Protein AF-I6AVK5-F1 (afdb_monomer_lite)

Secondary structure (DSSP, 8-state):
----------------------------------SS--EEEEETTEEEEHHHHHHHHHTS-HHHHHHHHH-HHHHHHHHHHHHHHHHHHHHHHHTTGGG-HHHHHHHHHHHHHHHHHHHHHHHT---TTPSPHHHHHHHHHHHTTTSS-PPP--------PPP-

pLDDT: mean 79.56, std 20.29, range [34.91, 97.88]

Radius of gyration: 32.9 Å; chains: 1; bounding box: 78×74×68 Å

Foldseek 3Di:
DDDDDDDDDDDDDDDDDDDDDDDDDDDPDDPPPDPQFDFPDDDPHDTDGPVQLVVV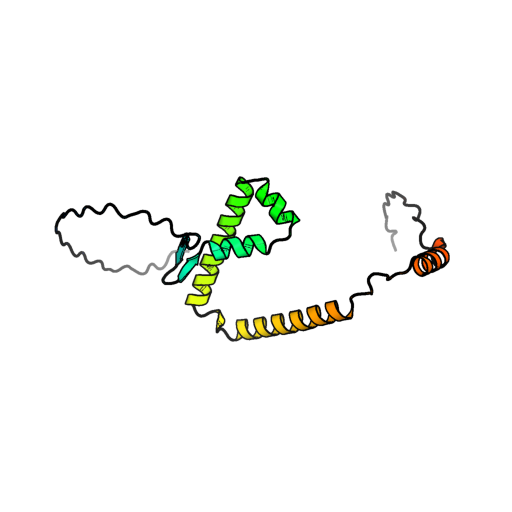LVPDDPVVNVVCVVDVVVVVVSSVVVVVVVNVVVVCVVVVVVVPPVNVVVVVVVVVVVVVVVVCVVVPDDPPCPPPPVVVVVVCVVCVVVPDDDDDDDDDDDDDDDDD

Structure (mmCIF, N/CA/C/O backbone):
data_AF-I6AVK5-F1
#
_entry.id   AF-I6AVK5-F1
#
loop_
_atom_site.group_PDB
_atom_site.id
_atom_site.type_symbol
_atom_site.label_atom_id
_atom_site.label_alt_id
_atom_site.label_comp_id
_atom_site.label_asym_id
_atom_site.label_entity_id
_atom_site.label_seq_id
_atom_site.pdbx_PDB_ins_code
_atom_site.Cartn_x
_atom_site.Cartn_y
_atom_site.Cartn_z
_atom_site.occupancy
_atom_site.B_iso_or_equiv
_atom_site.auth_seq_id
_atom_site.auth_comp_id
_atom_site.auth_asym_id
_atom_site.auth_atom_id
_atom_site.pdbx_PDB_model_num
ATOM 1 N N . MET A 1 1 ? -25.134 -46.181 29.435 1.00 44.94 1 MET A N 1
ATOM 2 C CA . MET A 1 1 ? -24.658 -45.162 30.399 1.00 44.94 1 MET A CA 1
ATOM 3 C C . MET A 1 1 ? -25.480 -43.900 30.149 1.00 44.94 1 MET A C 1
ATOM 5 O O . MET A 1 1 ? -25.204 -43.202 29.193 1.00 44.94 1 MET A O 1
ATOM 9 N N . LYS A 1 2 ? -26.718 -43.809 30.655 1.00 37.41 2 LYS A N 1
ATOM 10 C CA . LYS A 1 2 ? -27.106 -43.273 31.979 1.00 37.41 2 LYS A CA 1
ATOM 11 C C . LYS A 1 2 ? -26.567 -41.851 32.230 1.00 37.41 2 LYS A C 1
ATOM 13 O O . LYS A 1 2 ? -25.433 -41.709 32.663 1.00 37.41 2 LYS A O 1
ATOM 18 N N . THR A 1 3 ? -27.409 -40.867 31.879 1.00 45.56 3 THR A N 1
ATOM 19 C CA . THR A 1 3 ? -27.908 -39.731 32.698 1.00 45.56 3 THR A CA 1
ATOM 20 C C . THR A 1 3 ? -27.105 -39.307 33.920 1.00 45.56 3 THR A C 1
ATOM 22 O O . THR A 1 3 ? -26.736 -40.189 34.683 1.00 45.56 3 THR A O 1
ATOM 25 N N . LEU A 1 4 ? -27.029 -37.982 34.148 1.00 46.38 4 LEU A N 1
ATOM 26 C CA . LEU A 1 4 ? -26.940 -37.200 35.414 1.00 46.38 4 LEU A CA 1
ATOM 27 C C . LEU A 1 4 ? -26.216 -35.885 35.039 1.00 46.38 4 LEU A C 1
ATOM 29 O O . LEU A 1 4 ? -25.178 -35.963 34.400 1.00 46.38 4 LEU A O 1
ATOM 33 N N . PHE A 1 5 ? -26.609 -34.637 35.285 1.00 47.38 5 PHE A N 1
ATOM 34 C CA . PHE A 1 5 ? -27.615 -33.875 36.038 1.00 47.38 5 PHE A CA 1
ATOM 35 C C . PHE A 1 5 ? -27.664 -32.526 35.266 1.00 47.38 5 PHE A C 1
ATOM 37 O O . PHE A 1 5 ? -26.613 -32.036 34.873 1.00 47.38 5 PHE A O 1
ATOM 44 N N . GLN A 1 6 ? -28.758 -31.865 34.889 1.00 47.03 6 GLN A N 1
ATOM 45 C CA . GLN A 1 6 ? -29.965 -31.461 35.612 1.00 47.03 6 GLN A CA 1
ATOM 46 C C . GLN A 1 6 ? -29.694 -30.772 36.961 1.00 47.03 6 GLN A C 1
ATOM 48 O O . GLN A 1 6 ? -29.853 -31.369 38.014 1.00 47.03 6 GLN A O 1
ATOM 53 N N . PHE A 1 7 ? -29.368 -29.479 36.913 1.00 46.41 7 PHE A N 1
ATOM 54 C CA . PHE A 1 7 ? -29.683 -28.512 37.972 1.00 46.41 7 PHE A CA 1
ATOM 55 C C . PHE A 1 7 ? -30.599 -27.452 37.337 1.00 46.41 7 PHE A C 1
ATOM 57 O O . PHE A 1 7 ? -30.204 -26.761 36.405 1.00 46.41 7 PHE A O 1
ATOM 64 N N . CYS A 1 8 ? -31.915 -27.554 37.556 1.00 39.22 8 CYS A N 1
ATOM 65 C CA . CYS A 1 8 ? -32.676 -26.713 38.496 1.00 39.22 8 CYS A CA 1
ATOM 66 C C . CYS A 1 8 ? -32.344 -25.217 38.332 1.00 39.22 8 CYS A C 1
ATOM 68 O O . CYS A 1 8 ? -31.290 -24.776 38.762 1.00 39.22 8 CYS A O 1
ATOM 70 N N . ARG A 1 9 ? -33.138 -24.433 37.586 1.00 41.69 9 ARG A N 1
ATOM 71 C CA . ARG A 1 9 ? -34.480 -23.907 37.940 1.00 41.69 9 ARG A CA 1
ATOM 72 C C . ARG A 1 9 ? -34.391 -22.961 39.143 1.00 41.69 9 ARG A C 1
ATOM 74 O O . ARG A 1 9 ? -33.959 -23.408 40.196 1.00 41.69 9 ARG A O 1
ATOM 81 N N . HIS A 1 10 ? -34.834 -21.715 38.942 1.00 38.84 10 HIS A N 1
ATOM 82 C CA . HIS A 1 10 ? -35.588 -20.794 39.825 1.00 38.84 10 HIS A CA 1
ATOM 83 C C . HIS A 1 10 ? -35.286 -19.355 39.361 1.00 38.84 10 HIS A C 1
ATOM 85 O O . HIS A 1 10 ? -34.132 -18.959 39.319 1.00 38.84 10 HIS A O 1
ATOM 91 N N . ALA A 1 11 ? -36.262 -18.695 38.721 1.00 38.50 11 ALA A N 1
ATOM 92 C CA . ALA A 1 11 ? -37.096 -17.630 39.313 1.00 38.50 11 ALA A CA 1
ATOM 93 C C . ALA A 1 11 ? -36.310 -16.297 39.396 1.00 38.50 11 ALA A C 1
ATOM 95 O O . ALA A 1 11 ? -35.183 -16.280 39.850 1.00 38.50 11 ALA A O 1
ATOM 96 N N . ALA A 1 12 ? -36.787 -15.137 38.956 1.00 45.41 12 ALA A N 1
ATOM 97 C CA . ALA A 1 12 ? -38.126 -14.610 39.111 1.00 45.41 12 ALA A CA 1
ATOM 98 C C . ALA A 1 12 ? -38.350 -13.411 38.170 1.00 45.41 12 ALA A C 1
ATOM 100 O O . ALA A 1 12 ? -37.469 -12.587 37.946 1.00 45.41 12 ALA A O 1
ATOM 101 N N . THR A 1 13 ? -39.576 -13.305 37.673 1.00 50.41 13 THR A N 1
ATOM 102 C CA . THR A 1 13 ? -40.202 -12.062 37.206 1.00 50.41 13 THR A CA 1
ATOM 103 C C . THR A 1 13 ? -40.700 -11.239 38.399 1.00 50.41 13 THR A C 1
ATOM 105 O O . THR A 1 13 ? -41.176 -11.834 39.368 1.00 50.41 13 THR A O 1
ATOM 108 N N . PRO A 1 14 ? -40.770 -9.909 38.270 1.00 52.41 14 PRO A N 1
ATOM 109 C CA . PRO A 1 14 ? -42.044 -9.211 38.513 1.00 52.41 14 PRO A CA 1
ATOM 110 C C . PRO A 1 14 ? -42.299 -8.192 37.380 1.00 52.41 14 PRO A C 1
ATOM 112 O O . PRO A 1 14 ? -41.420 -7.423 37.021 1.00 52.41 14 PRO A O 1
ATOM 115 N N . ARG A 1 15 ? -43.397 -8.235 36.614 1.00 44.41 15 ARG A N 1
ATOM 116 C CA . ARG A 1 15 ? -44.780 -7.846 36.962 1.00 44.41 15 ARG A CA 1
ATOM 117 C C . ARG A 1 15 ? -44.873 -6.552 37.779 1.00 44.41 15 ARG A C 1
ATOM 119 O O . ARG A 1 15 ? -45.144 -6.598 38.971 1.00 44.41 15 ARG A O 1
ATOM 126 N N . HIS A 1 16 ? -44.790 -5.417 37.086 1.00 42.19 16 HIS A N 1
ATOM 127 C CA . HIS A 1 16 ? -45.491 -4.201 37.488 1.00 42.19 16 HIS A CA 1
ATOM 128 C C . HIS A 1 16 ? -46.373 -3.705 36.344 1.00 42.19 16 HIS A C 1
ATOM 130 O O . HIS A 1 16 ? -45.912 -3.389 35.252 1.00 42.19 16 HIS A O 1
ATOM 136 N N . ALA A 1 17 ? -47.671 -3.721 36.629 1.00 41.28 17 ALA A N 1
ATOM 137 C CA . ALA A 1 17 ? -48.716 -3.035 35.901 1.00 41.28 17 ALA A CA 1
ATOM 138 C C . ALA A 1 17 ? -48.740 -1.555 36.314 1.00 41.28 17 ALA A C 1
ATOM 140 O O . ALA A 1 17 ? -48.602 -1.259 37.497 1.00 41.28 17 ALA A O 1
ATOM 141 N N . CYS A 1 18 ? -48.936 -0.667 35.342 1.00 34.91 18 CYS A N 1
ATOM 142 C CA . CYS A 1 18 ? -49.559 0.663 35.439 1.00 34.91 18 CYS A CA 1
ATOM 143 C C . CYS A 1 18 ? -49.557 1.202 33.996 1.00 34.91 18 CYS A C 1
ATOM 145 O O . CYS A 1 18 ? -48.497 1.458 33.443 1.00 34.91 18 CYS A O 1
ATOM 147 N N . ALA A 1 19 ? -50.639 1.110 33.219 1.00 36.25 19 ALA A N 1
ATOM 148 C CA . ALA A 1 19 ? -51.800 2.001 33.256 1.00 36.25 19 ALA A CA 1
ATOM 149 C C . ALA A 1 19 ? -51.398 3.485 33.326 1.00 36.25 19 ALA A C 1
ATOM 151 O O . ALA A 1 19 ? -51.002 3.933 34.393 1.00 36.25 19 ALA A O 1
ATOM 152 N N . LEU A 1 20 ? -51.526 4.222 32.210 1.00 36.19 20 LEU A N 1
ATOM 153 C CA . LEU A 1 20 ? -52.193 5.537 32.110 1.00 36.19 20 LEU A CA 1
ATOM 154 C C . LEU A 1 20 ? -51.890 6.236 30.762 1.00 36.19 20 LEU A C 1
ATOM 156 O O . LEU A 1 20 ? -50.751 6.549 30.444 1.00 36.19 20 LEU A O 1
ATOM 160 N N . VAL A 1 21 ? -52.988 6.547 30.063 1.00 41.16 21 VAL A N 1
ATOM 161 C CA . VAL A 1 21 ? -53.306 7.846 29.435 1.00 41.16 21 VAL A CA 1
ATOM 162 C C . VAL A 1 21 ? -52.702 8.193 28.072 1.00 41.16 21 VAL A C 1
ATOM 164 O O . VAL A 1 21 ? -51.531 8.506 27.901 1.00 41.16 21 VAL A O 1
ATOM 167 N N . ALA A 1 22 ? -53.630 8.252 27.116 1.00 46.00 22 ALA A N 1
ATOM 168 C CA . ALA A 1 22 ? -53.570 9.016 25.885 1.00 46.00 22 ALA A CA 1
ATOM 169 C C . ALA A 1 22 ? -53.471 10.527 26.154 1.00 46.00 22 ALA A C 1
ATOM 171 O O . ALA A 1 22 ? -54.274 11.069 26.910 1.00 46.00 22 ALA A O 1
ATOM 172 N N . ALA A 1 23 ? -52.580 11.220 25.450 1.00 38.22 23 ALA A N 1
ATOM 173 C CA . ALA A 1 23 ? -52.740 12.639 25.159 1.00 38.22 23 ALA A CA 1
ATOM 174 C C . ALA A 1 23 ? -51.986 12.991 23.874 1.00 38.22 23 ALA A C 1
ATOM 176 O O . ALA A 1 23 ? -50.807 12.687 23.709 1.00 38.22 23 ALA A O 1
ATOM 177 N N . ALA A 1 24 ? -52.727 13.603 22.959 1.00 44.84 24 ALA A N 1
ATOM 178 C CA . ALA A 1 24 ? -52.277 14.122 21.686 1.00 44.84 24 ALA A CA 1
ATOM 179 C C . ALA A 1 24 ? -51.203 15.203 21.846 1.00 44.84 24 ALA A C 1
ATOM 181 O O . ALA A 1 24 ? -51.363 16.103 22.666 1.00 44.84 24 ALA A O 1
ATOM 182 N N . LEU A 1 25 ? -50.203 15.190 20.964 1.00 39.53 25 LEU A N 1
ATOM 183 C CA . LEU A 1 25 ? -49.498 16.397 20.551 1.00 39.53 25 LEU A CA 1
ATOM 184 C C . LEU A 1 25 ? -49.301 16.362 19.034 1.00 39.53 25 LEU A C 1
ATOM 186 O O . LEU A 1 25 ? -48.593 15.525 18.481 1.00 39.53 25 LEU A O 1
ATOM 190 N N . LEU A 1 26 ? -49.989 17.300 18.388 1.00 48.16 26 LEU A N 1
ATOM 191 C CA . LEU A 1 26 ? -49.649 17.842 17.086 1.00 48.16 26 LEU A CA 1
ATOM 192 C C . LEU A 1 26 ? -48.220 18.386 17.140 1.00 48.16 26 LEU A C 1
ATOM 194 O O . LEU A 1 26 ? -47.927 19.279 17.933 1.00 48.16 26 LEU A O 1
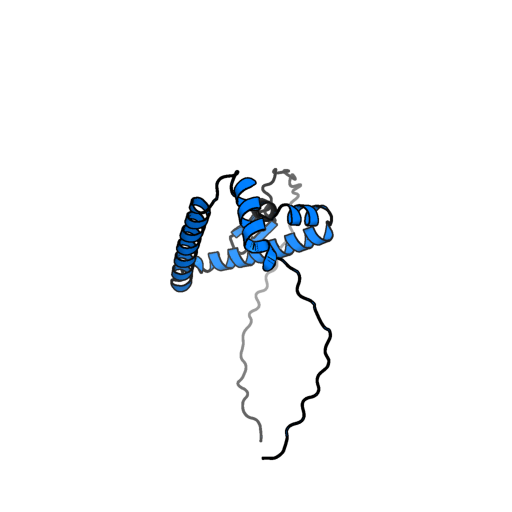ATOM 198 N N . SER A 1 27 ? -47.365 17.920 16.243 1.00 39.75 27 SER A N 1
ATOM 199 C CA . SER A 1 27 ? -46.192 18.676 15.822 1.00 39.75 27 SER A CA 1
ATOM 200 C C . SER A 1 27 ? -45.840 18.290 14.391 1.00 39.75 27 SER A C 1
ATOM 202 O O . SER A 1 27 ? -45.127 17.333 14.108 1.00 39.75 27 SER A O 1
ATOM 204 N N . THR A 1 28 ? -46.368 19.080 13.459 1.00 50.88 28 THR A N 1
ATOM 205 C CA . THR A 1 28 ? -45.735 19.350 12.168 1.00 50.88 28 THR A CA 1
ATOM 206 C C . THR A 1 28 ? -44.323 19.869 12.433 1.00 50.88 28 THR A C 1
ATOM 208 O O . THR A 1 28 ? -44.107 21.064 12.629 1.00 50.88 28 THR A O 1
ATOM 211 N N . GLY A 1 29 ? -43.373 18.941 12.514 1.00 40.00 29 GLY A N 1
ATOM 212 C CA . GLY A 1 29 ? -41.949 19.218 12.575 1.00 40.00 29 GLY A CA 1
ATOM 213 C C . GLY A 1 29 ? -41.445 19.552 11.181 1.00 40.00 29 GLY A C 1
ATOM 214 O O . GLY A 1 29 ? -41.418 18.701 10.296 1.00 40.00 29 GLY A O 1
ATOM 215 N N . VAL A 1 30 ? -41.090 20.820 11.010 1.00 43.81 30 VAL A N 1
ATOM 216 C CA . VAL A 1 30 ? -40.294 21.379 9.919 1.00 43.81 30 VAL A CA 1
ATOM 217 C C . VAL A 1 30 ? -39.195 20.397 9.495 1.00 43.81 30 VAL A C 1
ATOM 219 O O . VAL A 1 30 ? -38.284 20.103 10.266 1.00 43.81 30 VAL A O 1
ATOM 222 N N . LEU A 1 31 ? -39.267 19.913 8.252 1.00 40.62 31 LEU A N 1
ATOM 223 C CA . LEU A 1 31 ? -38.117 19.343 7.554 1.00 40.62 31 LEU A CA 1
ATOM 224 C C . LEU A 1 31 ? -37.164 20.500 7.252 1.00 40.62 31 LEU A C 1
ATOM 226 O O . LEU A 1 31 ? -37.229 21.132 6.199 1.00 40.62 31 LEU A O 1
ATOM 230 N N . ALA A 1 32 ? -36.309 20.809 8.223 1.00 39.44 32 ALA A N 1
ATOM 231 C CA . ALA A 1 32 ? -35.101 21.565 7.970 1.00 39.44 32 ALA A CA 1
ATOM 232 C C . ALA A 1 32 ? -34.219 20.685 7.079 1.00 39.44 32 ALA A C 1
ATOM 234 O O . ALA A 1 32 ? -33.698 19.655 7.508 1.00 39.44 32 ALA A O 1
ATOM 235 N N . ALA A 1 33 ? -34.116 21.069 5.810 1.00 46.38 33 ALA A N 1
ATOM 236 C CA . ALA A 1 33 ? -33.060 20.610 4.933 1.00 46.38 33 ALA A CA 1
ATOM 237 C C . ALA A 1 33 ? -31.743 21.181 5.473 1.00 46.38 33 ALA A C 1
ATOM 239 O O . ALA A 1 33 ? -31.363 22.296 5.124 1.00 46.38 33 ALA A O 1
ATOM 240 N N . ASP A 1 34 ? -31.090 20.442 6.368 1.00 38.31 34 ASP A N 1
ATOM 241 C CA . ASP A 1 34 ? -29.726 20.756 6.770 1.00 38.31 34 ASP A CA 1
ATOM 242 C C . ASP A 1 34 ? -28.771 20.128 5.750 1.00 38.31 34 ASP A C 1
ATOM 244 O O . ASP A 1 34 ? -28.796 18.921 5.479 1.00 38.31 34 ASP A O 1
ATOM 248 N N . GLY A 1 35 ? -27.999 20.984 5.089 1.00 44.72 35 GLY A N 1
ATOM 249 C CA . GLY A 1 35 ? -27.094 20.605 4.017 1.00 44.72 35 GLY A CA 1
ATOM 250 C C . GLY A 1 35 ? -26.016 19.656 4.530 1.00 44.72 35 GLY A C 1
ATOM 251 O O . GLY A 1 35 ? -25.155 20.040 5.310 1.00 44.72 35 GLY A O 1
ATOM 252 N N . GLY A 1 36 ? -26.050 18.408 4.066 1.00 48.59 36 GLY A N 1
ATOM 253 C CA . GLY A 1 36 ? -24.925 17.472 4.140 1.00 48.59 36 GLY A CA 1
ATOM 254 C C . GLY A 1 36 ? -24.579 16.889 5.515 1.00 48.59 36 GLY A C 1
ATOM 255 O O . GLY A 1 36 ? -23.810 15.942 5.558 1.00 48.59 36 GLY A O 1
ATOM 256 N N . SER A 1 37 ? -25.165 17.353 6.619 1.00 56.78 37 SER A N 1
ATOM 257 C CA . SER A 1 37 ? -24.791 16.944 7.986 1.00 56.78 37 SER A CA 1
ATOM 258 C C . SER A 1 37 ? -25.553 15.720 8.527 1.00 56.78 37 SER A C 1
ATOM 260 O O . SER A 1 37 ? -25.487 15.424 9.721 1.00 56.78 37 SER A O 1
ATOM 262 N N . GLY A 1 38 ? -26.274 14.993 7.668 1.00 75.12 38 GLY A N 1
ATOM 263 C CA . GLY A 1 38 ? -27.201 13.937 8.076 1.00 75.12 38 GLY A CA 1
ATOM 264 C C . GLY A 1 38 ? -26.534 12.790 8.843 1.00 75.12 38 GLY A C 1
ATOM 265 O O . GLY A 1 38 ? -25.672 12.084 8.313 1.00 75.12 38 GLY A O 1
ATOM 266 N N . ILE A 1 39 ? -26.972 12.581 10.086 1.00 79.81 39 ILE A N 1
ATOM 267 C CA . ILE A 1 39 ? -26.669 11.384 10.878 1.00 79.81 39 ILE A CA 1
ATOM 268 C C . ILE A 1 39 ? -27.441 10.213 10.260 1.00 79.81 39 ILE A C 1
ATOM 270 O O . ILE A 1 39 ? -28.664 10.271 10.139 1.00 79.81 39 ILE A O 1
ATOM 274 N N . ILE A 1 40 ? -26.738 9.154 9.854 1.00 77.88 40 ILE A N 1
ATOM 275 C CA . ILE A 1 40 ? -27.341 7.974 9.207 1.00 77.88 40 ILE A CA 1
ATOM 276 C C . ILE A 1 40 ? -27.648 6.884 10.241 1.00 77.88 40 ILE A C 1
ATOM 278 O O . ILE A 1 40 ? -28.605 6.127 10.087 1.00 77.88 40 ILE A O 1
ATOM 282 N N . ALA A 1 41 ? -26.840 6.792 11.297 1.00 76.94 41 ALA A N 1
ATOM 283 C CA . ALA A 1 41 ? -27.019 5.827 12.375 1.00 76.94 41 ALA A CA 1
ATOM 284 C C . ALA A 1 41 ? -26.452 6.368 13.693 1.00 76.94 41 ALA A C 1
ATOM 286 O O . ALA A 1 41 ? -25.500 7.143 13.682 1.00 76.94 41 ALA A O 1
ATOM 287 N N . ARG A 1 42 ? -27.008 5.917 14.821 1.00 77.12 42 ARG A N 1
ATOM 288 C CA . ARG A 1 42 ? -26.494 6.176 16.173 1.00 77.12 42 ARG A CA 1
ATOM 289 C C . ARG A 1 42 ? -26.188 4.848 16.855 1.00 77.12 42 ARG A C 1
ATOM 291 O O . ARG A 1 42 ? -27.037 3.958 16.863 1.00 77.12 42 ARG A O 1
ATOM 298 N N . VAL A 1 43 ? -24.993 4.725 17.422 1.00 73.38 43 VAL A N 1
ATOM 299 C CA . VAL A 1 43 ? -24.552 3.559 18.198 1.00 73.38 43 VAL A CA 1
ATOM 300 C C . VAL A 1 43 ? -24.214 4.042 19.599 1.00 73.38 43 VAL A C 1
ATOM 302 O O . VAL A 1 43 ? -23.241 4.770 19.782 1.00 73.38 43 VAL A O 1
ATOM 305 N N . SER A 1 44 ? -25.031 3.662 20.580 1.00 72.19 44 SER A N 1
ATOM 306 C CA . SER A 1 44 ? -24.939 4.147 21.963 1.00 72.19 44 SER A CA 1
ATOM 307 C C . SER A 1 44 ? -24.980 5.683 22.026 1.00 72.19 44 SER A C 1
ATOM 309 O O . SER A 1 44 ? -26.061 6.255 21.906 1.00 72.19 44 SER A O 1
ATOM 311 N N . ASP A 1 45 ? -23.827 6.341 22.140 1.00 71.19 45 ASP A N 1
ATOM 312 C CA . ASP A 1 45 ? -23.687 7.805 22.199 1.00 71.19 45 ASP A CA 1
ATOM 313 C C . ASP A 1 45 ? -22.855 8.370 21.026 1.00 71.19 45 ASP A C 1
ATOM 315 O O . ASP A 1 45 ? -22.428 9.518 21.032 1.00 71.19 45 ASP A O 1
ATOM 319 N N . THR A 1 46 ? -22.558 7.546 20.015 1.00 75.38 46 THR A N 1
ATOM 320 C CA . THR A 1 46 ? -21.749 7.926 18.849 1.00 75.38 46 THR A CA 1
ATOM 321 C C . THR A 1 46 ? -22.600 7.983 17.585 1.00 75.38 46 THR A C 1
ATOM 323 O O . THR A 1 46 ? -23.253 7.005 17.210 1.00 75.38 46 THR A O 1
ATOM 326 N N . ASP A 1 47 ? -22.553 9.128 16.907 1.00 81.50 47 ASP A N 1
ATOM 327 C CA . ASP A 1 47 ? -23.265 9.380 15.655 1.00 81.50 47 ASP A CA 1
ATOM 328 C C . ASP A 1 47 ? -22.393 9.040 14.440 1.00 81.50 47 ASP A C 1
ATOM 330 O O . ASP A 1 47 ? -21.261 9.506 14.319 1.00 81.50 47 ASP A O 1
ATOM 334 N N . VAL A 1 48 ? -22.931 8.242 13.513 1.00 81.88 48 VAL A N 1
ATOM 335 C CA . VAL A 1 48 ? -22.308 7.927 12.220 1.00 81.88 48 VAL A CA 1
ATOM 336 C C . VAL A 1 48 ? -22.852 8.885 11.163 1.00 81.88 48 VAL A C 1
ATOM 338 O O . VAL A 1 48 ? -24.052 8.872 10.860 1.00 81.88 48 VAL A O 1
ATOM 341 N N . ARG A 1 49 ? -21.972 9.714 10.590 1.00 87.31 49 ARG A N 1
ATOM 342 C CA . ARG A 1 49 ? -22.339 10.802 9.670 1.00 87.31 49 ARG A CA 1
ATOM 343 C C . ARG A 1 49 ? -22.185 10.394 8.207 1.00 87.31 49 ARG A C 1
ATOM 345 O O . ARG A 1 49 ? -21.355 9.558 7.851 1.00 87.31 49 ARG A O 1
ATOM 352 N N . ILE A 1 50 ? -22.959 11.037 7.333 1.00 86.69 50 ILE A N 1
ATOM 353 C CA . ILE A 1 50 ? -22.875 10.815 5.883 1.00 86.69 50 ILE A CA 1
ATOM 354 C C . ILE A 1 50 ? -21.548 11.273 5.268 1.00 86.69 50 ILE A C 1
ATOM 356 O O . ILE A 1 50 ? -21.056 10.643 4.331 1.00 86.69 50 ILE A O 1
ATOM 360 N N . ASP A 1 51 ? -20.928 12.306 5.835 1.00 87.19 51 ASP A N 1
ATOM 361 C CA . ASP A 1 51 ? -19.631 12.812 5.376 1.00 87.19 51 ASP A CA 1
ATOM 362 C C . ASP A 1 51 ? -18.503 11.780 5.559 1.00 87.19 51 ASP A C 1
ATOM 364 O O . ASP A 1 51 ? -17.599 11.685 4.727 1.00 87.19 51 ASP A O 1
ATOM 368 N N . ASP A 1 52 ? -18.581 10.934 6.591 1.00 84.88 52 ASP A N 1
ATOM 369 C CA . ASP A 1 52 ? -17.586 9.883 6.846 1.00 84.88 52 ASP A CA 1
ATOM 370 C C . ASP A 1 52 ? -17.648 8.767 5.798 1.00 84.88 52 ASP A C 1
ATOM 372 O O . ASP A 1 52 ? -16.645 8.109 5.506 1.00 84.88 52 ASP A O 1
ATOM 376 N N . ILE A 1 53 ? -18.837 8.532 5.239 1.00 88.25 53 ILE A N 1
ATOM 377 C CA . ILE A 1 53 ? -19.046 7.583 4.145 1.00 88.25 53 ILE A CA 1
ATOM 378 C C . ILE A 1 53 ? -18.571 8.202 2.831 1.00 88.25 53 ILE A C 1
ATOM 380 O O . ILE A 1 53 ? -17.869 7.537 2.072 1.00 88.25 53 ILE A O 1
ATOM 384 N N . ARG A 1 54 ? -18.889 9.481 2.586 1.00 88.38 54 ARG A N 1
ATOM 385 C CA . ARG A 1 54 ? -18.450 10.200 1.383 1.00 88.38 54 ARG A CA 1
ATOM 386 C C . ARG A 1 54 ? -16.925 10.268 1.289 1.00 88.38 54 ARG A C 1
ATOM 388 O O . ARG A 1 54 ? -16.377 9.822 0.290 1.00 88.38 54 ARG A O 1
ATOM 395 N N . SER A 1 55 ? -16.252 10.703 2.352 1.00 89.75 55 SER A N 1
ATOM 396 C CA . SER A 1 55 ? -14.781 10.757 2.406 1.00 89.75 55 SER A CA 1
ATOM 397 C C . SER A 1 55 ? -14.125 9.388 2.193 1.00 89.75 55 SER A C 1
ATOM 399 O O . SER A 1 55 ? -13.073 9.285 1.570 1.00 89.75 55 SER A O 1
ATOM 401 N N . SER A 1 56 ? -14.764 8.305 2.655 1.00 86.75 56 SER A N 1
ATOM 402 C CA . SER A 1 56 ? -14.271 6.944 2.400 1.00 86.75 56 SER A CA 1
ATOM 403 C C . SER A 1 56 ? -14.386 6.551 0.931 1.00 86.75 56 SER A C 1
ATOM 405 O O . SER A 1 56 ? -13.472 5.926 0.405 1.00 86.75 56 SER A O 1
ATOM 407 N N . LEU A 1 57 ? -15.479 6.925 0.262 1.00 89.38 57 LEU A N 1
ATOM 408 C CA . LEU A 1 57 ? -15.647 6.687 -1.173 1.00 89.38 57 LEU A CA 1
ATOM 409 C C . LEU A 1 57 ? -14.673 7.529 -2.010 1.00 89.38 57 LEU A C 1
ATOM 411 O O . LEU A 1 57 ? -14.153 7.036 -3.004 1.00 89.38 57 LEU A O 1
ATOM 415 N N . GLU A 1 58 ? -14.384 8.760 -1.585 1.00 90.62 58 GLU A N 1
ATOM 416 C CA . GLU A 1 58 ? -13.414 9.652 -2.239 1.00 90.62 58 GLU A CA 1
ATOM 417 C C . GLU A 1 58 ? -11.962 9.173 -2.092 1.00 90.62 58 GLU A C 1
ATOM 419 O O . GLU A 1 58 ? -11.128 9.487 -2.936 1.00 90.62 58 GLU A O 1
ATOM 424 N N . SER A 1 59 ? -11.658 8.387 -1.053 1.00 90.94 59 SER A N 1
ATOM 425 C CA . SER A 1 59 ? -10.323 7.804 -0.847 1.00 90.94 59 SER A CA 1
ATOM 426 C C . SER A 1 59 ? -10.028 6.571 -1.712 1.00 90.94 59 SER A C 1
ATOM 428 O O . SER A 1 59 ? -8.901 6.082 -1.700 1.00 90.94 59 SER A O 1
ATOM 430 N N . LEU A 1 60 ? -11.030 6.047 -2.428 1.00 90.25 60 LEU A N 1
ATOM 431 C CA . LEU A 1 60 ? -10.867 4.901 -3.327 1.00 90.25 60 LEU A CA 1
ATOM 432 C C . LEU A 1 60 ? -10.138 5.301 -4.612 1.00 90.25 60 LEU A C 1
ATOM 434 O O . LEU A 1 60 ? -10.159 6.464 -5.014 1.00 90.25 60 LEU A O 1
ATOM 438 N N . ASP A 1 61 ? -9.565 4.325 -5.312 1.00 92.38 61 ASP A N 1
ATOM 439 C CA . ASP A 1 61 ? -8.914 4.579 -6.595 1.00 92.38 61 ASP A CA 1
ATOM 440 C C . ASP A 1 61 ? -9.908 5.100 -7.654 1.00 92.38 61 ASP A C 1
ATOM 442 O O . ASP A 1 61 ? -11.060 4.649 -7.701 1.00 92.38 61 ASP A O 1
ATOM 446 N N . PRO A 1 62 ? -9.479 5.968 -8.595 1.00 90.62 62 PRO A N 1
ATOM 447 C CA . PRO A 1 62 ? -10.363 6.536 -9.621 1.00 90.62 62 PRO A CA 1
ATOM 448 C C . PRO A 1 62 ? -11.102 5.478 -10.453 1.00 90.62 62 PRO A C 1
ATOM 450 O O . PRO A 1 62 ? -12.246 5.673 -10.870 1.00 90.62 62 PRO A O 1
ATOM 453 N N . ARG A 1 63 ? -10.463 4.323 -10.674 1.00 91.12 63 ARG A N 1
ATOM 454 C CA . ARG A 1 63 ? -11.060 3.183 -11.379 1.00 91.12 63 ARG A CA 1
ATOM 455 C C . ARG A 1 63 ? -12.230 2.574 -10.604 1.00 91.12 63 ARG A C 1
ATOM 457 O O . ARG A 1 63 ? -13.235 2.205 -11.209 1.00 91.12 63 ARG A O 1
ATOM 464 N N . GLU A 1 64 ? -12.102 2.457 -9.287 1.00 90.19 64 GLU A N 1
ATOM 465 C CA . GLU A 1 64 ? -13.152 1.919 -8.423 1.00 90.19 64 GLU A CA 1
ATOM 466 C C . GLU A 1 64 ? -14.302 2.914 -8.287 1.00 90.19 64 GLU A C 1
ATOM 468 O O . GLU A 1 64 ? -15.464 2.530 -8.424 1.00 90.19 64 GLU A O 1
ATOM 473 N N . GLN A 1 65 ? -13.990 4.204 -8.130 1.00 91.38 65 GLN A N 1
ATOM 474 C CA . GLN A 1 65 ? -14.995 5.268 -8.108 1.00 91.38 65 GLN A CA 1
ATOM 475 C C . GLN A 1 65 ? -15.854 5.261 -9.383 1.00 91.38 65 GLN A C 1
ATOM 477 O O . GLN A 1 65 ? -17.084 5.299 -9.303 1.00 91.38 65 GLN A O 1
ATOM 482 N N . ALA A 1 66 ? -15.232 5.130 -10.561 1.00 91.19 66 ALA A N 1
ATOM 483 C CA . ALA A 1 66 ? -15.947 5.041 -11.835 1.00 91.19 66 ALA A CA 1
ATOM 484 C C . ALA A 1 66 ? -16.845 3.793 -11.928 1.00 91.19 66 ALA A C 1
ATOM 486 O O . ALA A 1 66 ? -17.972 3.872 -12.421 1.00 91.19 66 ALA A O 1
ATOM 487 N N . ALA A 1 67 ? -16.382 2.647 -11.419 1.00 89.94 67 ALA A N 1
ATOM 488 C CA . ALA A 1 67 ? -17.168 1.414 -11.392 1.00 89.94 67 ALA A CA 1
ATOM 489 C C . ALA A 1 67 ? -18.403 1.525 -10.478 1.00 89.94 67 ALA A C 1
ATOM 491 O O . ALA A 1 67 ? -19.480 1.039 -10.830 1.00 89.94 67 ALA A O 1
ATOM 492 N N . LEU A 1 68 ? -18.266 2.195 -9.329 1.00 90.38 68 LEU A N 1
ATOM 493 C CA . LEU A 1 68 ? -19.375 2.456 -8.409 1.00 90.38 68 LEU A CA 1
ATOM 494 C C . LEU A 1 68 ? -20.375 3.471 -8.984 1.00 90.38 68 LEU A C 1
ATOM 496 O O . LEU A 1 68 ? -21.580 3.292 -8.817 1.00 90.38 68 LEU A O 1
ATOM 500 N N . ALA A 1 69 ? -19.903 4.495 -9.702 1.00 89.50 69 ALA A N 1
ATOM 501 C CA . ALA A 1 69 ? -20.765 5.475 -10.366 1.00 89.50 69 ALA A CA 1
ATOM 502 C C . ALA A 1 69 ? -21.591 4.860 -11.510 1.00 89.50 69 ALA A C 1
ATOM 504 O O . ALA A 1 69 ? -22.742 5.237 -11.721 1.00 89.50 69 ALA A O 1
ATOM 505 N N . ALA A 1 70 ? -21.025 3.886 -12.228 1.00 92.81 70 ALA A N 1
ATOM 506 C CA . ALA A 1 70 ? -21.697 3.208 -13.333 1.00 92.81 70 ALA A CA 1
ATOM 507 C C . ALA A 1 70 ? -22.794 2.226 -12.881 1.00 92.81 70 ALA A C 1
ATOM 509 O O . ALA A 1 70 ? -23.666 1.878 -13.680 1.00 92.81 70 ALA A O 1
ATOM 510 N N . ASN A 1 71 ? -22.764 1.752 -11.628 1.00 93.38 71 ASN A N 1
ATOM 511 C CA . ASN A 1 71 ? -23.702 0.745 -11.137 1.00 93.38 71 ASN A CA 1
ATOM 512 C C . ASN A 1 71 ? -24.271 1.096 -9.745 1.00 93.38 71 ASN A C 1
ATOM 514 O O . ASN A 1 71 ? -23.622 0.843 -8.723 1.00 93.38 71 ASN A O 1
ATOM 518 N N . PRO A 1 72 ? -25.528 1.575 -9.667 1.00 90.75 72 PRO A N 1
ATOM 519 C CA . PRO A 1 72 ? -26.136 1.979 -8.400 1.00 90.75 72 PRO A CA 1
ATOM 520 C C . PRO A 1 72 ? -26.347 0.812 -7.422 1.00 90.75 72 PRO A C 1
ATOM 522 O O . PRO A 1 72 ? -26.343 1.019 -6.208 1.00 90.75 72 PRO A O 1
ATOM 525 N N . ALA A 1 73 ? -26.492 -0.424 -7.912 1.00 93.62 73 ALA A N 1
ATOM 526 C CA . ALA A 1 73 ? -26.609 -1.590 -7.041 1.00 93.62 73 ALA A CA 1
ATOM 527 C C . ALA A 1 73 ? -25.282 -1.871 -6.316 1.00 93.62 73 ALA A C 1
ATOM 529 O O . ALA A 1 73 ? -25.286 -2.080 -5.099 1.00 93.62 73 ALA A O 1
ATOM 530 N N . LEU A 1 74 ? -24.149 -1.791 -7.028 1.00 92.81 74 LEU A N 1
ATOM 531 C CA . LEU A 1 74 ? -22.813 -1.933 -6.433 1.00 92.81 74 LEU A CA 1
ATOM 532 C C . LEU A 1 74 ? -22.520 -0.816 -5.429 1.00 92.81 74 LEU A C 1
ATOM 534 O O . LEU A 1 74 ? -22.037 -1.100 -4.333 1.00 92.81 74 LEU A O 1
ATOM 538 N N . LEU A 1 75 ? -22.889 0.427 -5.751 1.00 91.38 75 LEU A N 1
ATOM 539 C CA . LEU A 1 75 ? -22.775 1.549 -4.820 1.00 91.38 75 LEU A CA 1
ATOM 540 C C . LEU A 1 75 ? -23.566 1.298 -3.530 1.00 91.38 75 LEU A C 1
ATOM 542 O O . LEU A 1 75 ? -23.029 1.453 -2.436 1.00 91.38 75 LEU A O 1
ATOM 546 N N . SER A 1 76 ? -24.827 0.865 -3.638 1.00 90.94 76 SER A N 1
ATOM 547 C CA . SER A 1 76 ? -25.665 0.599 -2.461 1.00 90.94 76 SER A CA 1
ATOM 548 C C . SER A 1 76 ? -25.071 -0.484 -1.552 1.00 90.94 76 SER A C 1
ATOM 550 O O . SER A 1 76 ? -25.126 -0.370 -0.326 1.00 90.94 76 SER A O 1
ATOM 552 N N . GLN A 1 77 ? -24.445 -1.505 -2.143 1.00 92.56 77 GLN A N 1
ATOM 553 C CA . GLN A 1 77 ? -23.772 -2.569 -1.408 1.00 92.56 77 GLN A CA 1
ATOM 554 C C . GLN A 1 77 ? -22.499 -2.063 -0.715 1.00 92.56 77 GLN A C 1
ATOM 556 O O . GLN A 1 77 ? -22.272 -2.390 0.451 1.00 92.56 77 GLN A O 1
ATOM 561 N N . ALA A 1 78 ? -21.702 -1.234 -1.395 1.00 91.19 78 ALA A N 1
ATOM 562 C CA . ALA A 1 78 ? -20.503 -0.616 -0.831 1.00 91.19 78 ALA A CA 1
ATOM 563 C C . ALA A 1 78 ? -20.838 0.338 0.329 1.00 91.19 78 ALA A C 1
ATOM 565 O O . ALA A 1 78 ? -20.194 0.311 1.373 1.00 91.19 78 ALA A O 1
ATOM 566 N N . VAL A 1 79 ? -21.900 1.138 0.206 1.00 91.50 79 VAL A N 1
ATOM 567 C CA . VAL A 1 79 ? -22.356 2.018 1.295 1.00 91.50 79 VAL A CA 1
ATOM 568 C C . VAL A 1 79 ? -22.785 1.208 2.520 1.00 91.50 79 VAL A C 1
ATOM 570 O O . VAL A 1 79 ? -22.419 1.553 3.644 1.00 91.50 79 VAL A O 1
ATOM 573 N N . ARG A 1 80 ? -23.518 0.102 2.331 1.00 90.81 80 ARG A N 1
ATOM 574 C CA . ARG A 1 80 ? -23.926 -0.782 3.439 1.00 90.81 80 ARG A CA 1
ATOM 575 C C . ARG A 1 80 ? -22.728 -1.412 4.147 1.00 90.81 80 ARG A C 1
ATOM 577 O O . ARG A 1 80 ? -22.727 -1.478 5.376 1.00 90.81 80 ARG A O 1
ATOM 584 N N . SER A 1 81 ? -21.712 -1.854 3.403 1.00 91.81 81 SER A N 1
ATOM 585 C CA . SER A 1 81 ? -20.503 -2.430 4.003 1.00 91.81 81 SER A CA 1
ATOM 586 C C . SER A 1 81 ? -19.683 -1.380 4.759 1.00 91.81 81 SER A C 1
ATOM 588 O O . SER A 1 81 ? -19.227 -1.648 5.873 1.00 91.81 81 SER A O 1
ATOM 590 N N . LEU A 1 82 ? -19.562 -0.164 4.216 1.00 90.94 82 LEU A N 1
ATOM 591 C CA . LEU A 1 82 ? -18.922 0.961 4.900 1.00 90.94 82 LEU A CA 1
ATOM 592 C C . LEU A 1 82 ? -19.658 1.321 6.193 1.00 90.94 82 LEU A C 1
ATOM 594 O O . LEU A 1 82 ? -19.015 1.476 7.230 1.00 90.94 82 LEU A O 1
ATOM 598 N N . LEU A 1 83 ? -20.992 1.381 6.166 1.00 90.56 83 LEU A N 1
ATOM 599 C CA . LEU A 1 83 ? -21.795 1.653 7.358 1.00 90.56 83 LEU A CA 1
ATOM 600 C C . LEU A 1 83 ? -21.577 0.587 8.439 1.00 90.56 83 LEU A C 1
ATOM 602 O O . LEU A 1 83 ? -21.318 0.931 9.592 1.00 90.56 83 LEU A O 1
ATOM 606 N N . ALA A 1 84 ? -21.607 -0.696 8.069 1.00 90.69 84 ALA A N 1
ATOM 607 C CA . ALA A 1 84 ? -21.340 -1.789 9.002 1.00 90.69 84 ALA A CA 1
ATOM 608 C C . ALA A 1 84 ? -19.949 -1.658 9.649 1.00 90.69 84 ALA A C 1
ATOM 610 O O . ALA A 1 84 ? -19.810 -1.794 10.864 1.00 90.69 84 ALA A O 1
ATOM 611 N N . ARG A 1 85 ? -18.924 -1.309 8.861 1.00 91.94 85 ARG A N 1
ATOM 612 C CA . ARG A 1 85 ? -17.571 -1.057 9.378 1.00 91.94 85 ARG A CA 1
ATOM 613 C C . ARG A 1 85 ? -17.532 0.122 10.353 1.00 91.94 85 ARG A C 1
ATOM 615 O O . ARG A 1 85 ? -16.853 0.029 11.373 1.00 91.94 85 ARG A O 1
ATOM 622 N N . ARG A 1 86 ? -18.244 1.218 10.066 1.00 90.94 86 ARG A N 1
ATOM 623 C CA . ARG A 1 86 ? -18.309 2.395 10.953 1.00 90.94 86 ARG A CA 1
ATOM 624 C C . ARG A 1 86 ? -18.949 2.067 12.294 1.00 90.94 86 ARG A C 1
ATOM 626 O O . ARG A 1 86 ? -18.419 2.480 13.318 1.00 90.94 86 ARG A O 1
ATOM 633 N N . VAL A 1 87 ? -20.023 1.282 12.287 1.00 90.19 87 VAL A N 1
ATOM 634 C CA . VAL A 1 87 ? -20.691 0.821 13.512 1.00 90.19 87 VAL A CA 1
ATOM 635 C C . VAL A 1 87 ? -19.736 0.006 14.385 1.00 90.19 87 VAL A C 1
ATOM 637 O O . VAL A 1 87 ? -19.610 0.280 15.574 1.00 90.19 87 VAL A O 1
ATOM 640 N N . VAL A 1 88 ? -19.004 -0.943 13.795 1.00 91.69 88 VAL A N 1
ATOM 641 C CA . VAL A 1 88 ? -18.023 -1.757 14.533 1.00 91.69 88 VAL A CA 1
ATOM 642 C C . VAL A 1 88 ? 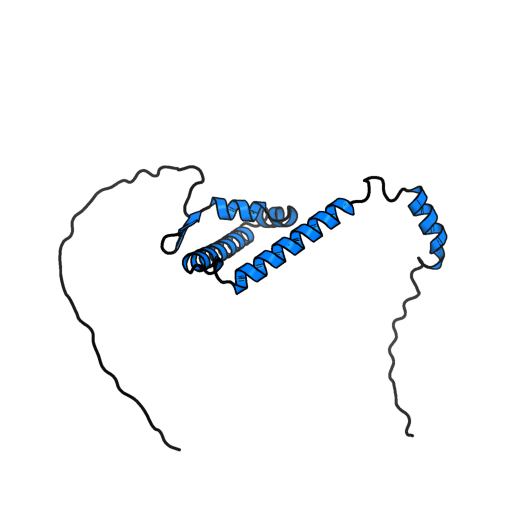-16.876 -0.903 15.080 1.00 91.69 88 VAL A C 1
ATOM 644 O O . VAL A 1 88 ? -16.437 -1.114 16.208 1.00 91.69 88 VAL A O 1
ATOM 647 N N . LEU A 1 89 ? -16.395 0.076 14.309 1.00 91.38 89 LEU A N 1
ATOM 648 C CA . LEU A 1 89 ? -15.349 0.991 14.765 1.00 91.38 89 LEU A CA 1
ATOM 649 C C . LEU A 1 89 ? -15.823 1.852 15.945 1.00 91.38 89 LEU A C 1
ATOM 651 O O . LEU A 1 89 ? -15.088 1.993 16.918 1.00 91.38 89 LEU A O 1
ATOM 655 N N . ALA A 1 90 ? -17.037 2.401 15.869 1.00 89.44 90 ALA A N 1
ATOM 656 C CA . ALA A 1 90 ? -17.627 3.192 16.947 1.00 89.44 90 ALA A CA 1
ATOM 657 C C . ALA A 1 90 ? -17.748 2.371 18.239 1.00 89.44 90 ALA A C 1
ATOM 659 O O . ALA A 1 90 ? -17.360 2.841 19.306 1.00 89.44 90 ALA A O 1
ATOM 660 N N . GLU A 1 91 ? -18.192 1.119 18.129 1.00 90.19 91 GLU A N 1
ATOM 661 C CA . GLU A 1 91 ? -18.266 0.196 19.262 1.00 90.19 91 GLU A CA 1
ATOM 662 C C . GLU A 1 91 ? -16.877 -0.094 19.860 1.00 90.19 91 GLU A C 1
ATOM 664 O O . GLU A 1 91 ? -16.692 -0.021 21.074 1.00 90.19 91 GLU A O 1
ATOM 669 N 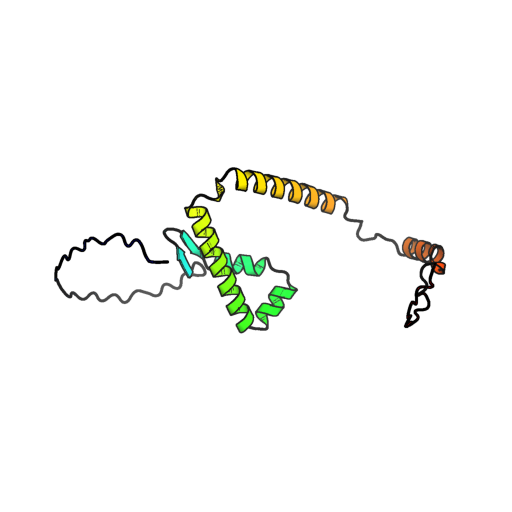N . ALA A 1 92 ? -15.863 -0.343 19.023 1.00 91.69 92 ALA A N 1
ATOM 670 C CA . ALA A 1 92 ? -14.493 -0.569 19.491 1.00 91.69 92 ALA A CA 1
ATOM 671 C C . ALA A 1 92 ? -13.920 0.647 20.246 1.00 91.69 92 ALA A C 1
ATOM 673 O O . ALA A 1 92 ? -13.243 0.487 21.264 1.00 91.69 92 ALA A O 1
ATOM 674 N N . VAL A 1 93 ? -14.215 1.865 19.780 1.00 90.75 93 VAL A N 1
ATOM 675 C CA . VAL A 1 93 ? -13.814 3.114 20.450 1.00 90.75 93 VAL A CA 1
ATOM 676 C C . VAL A 1 93 ? -14.582 3.312 21.758 1.00 90.75 93 VAL A C 1
ATOM 678 O O . VAL A 1 93 ? -13.975 3.659 22.771 1.00 90.75 93 VAL A O 1
ATOM 681 N N . ALA A 1 94 ? -15.889 3.033 21.785 1.00 90.00 94 ALA A N 1
ATOM 682 C CA . ALA A 1 94 ? -16.692 3.088 23.008 1.00 90.00 94 ALA A CA 1
ATOM 683 C C . ALA A 1 94 ? -16.151 2.134 24.090 1.00 90.00 94 ALA A C 1
ATOM 685 O O . ALA A 1 94 ? -16.103 2.482 25.272 1.00 90.00 94 ALA A O 1
ATOM 686 N N . GLN A 1 95 ? -15.647 0.968 23.676 1.00 91.50 95 GLN A N 1
ATOM 687 C CA . GLN A 1 95 ? -14.977 -0.005 24.543 1.00 91.50 95 GLN A CA 1
ATOM 688 C C . GLN A 1 95 ? -13.514 0.344 24.874 1.00 91.50 95 GLN A C 1
ATOM 690 O O . GLN A 1 95 ? -12.854 -0.405 25.595 1.00 91.50 95 GLN A O 1
ATOM 695 N N . LYS A 1 96 ? -12.996 1.484 24.396 1.00 92.31 96 LYS A N 1
ATOM 696 C CA . LYS A 1 96 ? -11.608 1.942 24.586 1.00 92.31 96 LYS A CA 1
ATOM 697 C C . LYS A 1 96 ? -10.563 0.943 24.084 1.00 92.31 96 LYS A C 1
ATOM 699 O O . LYS A 1 96 ? -9.484 0.804 24.666 1.00 92.31 96 LYS A O 1
ATOM 704 N N . TRP A 1 97 ? -10.885 0.225 23.009 1.00 91.00 97 TRP A N 1
ATOM 705 C CA . TRP A 1 97 ? -9.976 -0.745 22.402 1.00 91.00 97 TRP A CA 1
ATOM 706 C C . TRP A 1 97 ? -8.695 -0.088 21.862 1.00 91.00 97 TRP A C 1
ATOM 708 O O . TRP A 1 97 ? -7.630 -0.701 21.849 1.00 91.00 97 TRP A O 1
ATOM 718 N N . ASP A 1 98 ? -8.778 1.190 21.493 1.00 88.88 98 ASP A N 1
ATOM 719 C CA . ASP A 1 98 ? -7.664 2.056 21.099 1.00 88.88 98 ASP A CA 1
ATOM 720 C C . ASP A 1 98 ? -6.594 2.221 22.194 1.00 88.88 98 ASP A C 1
ATOM 722 O O . ASP A 1 98 ? -5.418 2.416 21.883 1.00 88.88 98 ASP A O 1
ATOM 726 N N . LYS A 1 99 ? -6.979 2.093 23.472 1.00 92.12 99 LYS A N 1
ATOM 727 C CA . LYS A 1 99 ? -6.078 2.197 24.634 1.00 92.12 99 LYS A CA 1
ATOM 728 C C . LYS A 1 99 ? -5.466 0.863 25.061 1.00 92.12 99 LYS A C 1
ATOM 730 O O . LYS A 1 99 ? -4.739 0.815 26.053 1.00 92.12 99 LYS A O 1
ATOM 735 N N . ASN A 1 100 ? -5.770 -0.226 24.357 1.00 95.12 100 ASN A N 1
ATOM 736 C CA . ASN A 1 100 ? -5.175 -1.525 24.639 1.00 95.12 100 ASN A CA 1
ATOM 737 C C . ASN A 1 100 ? -3.670 -1.490 24.299 1.00 95.12 100 ASN A C 1
ATOM 739 O O . ASN A 1 100 ? -3.331 -1.239 23.140 1.00 95.12 100 ASN A O 1
ATOM 743 N N . PRO A 1 101 ? -2.761 -1.807 25.243 1.00 93.75 101 PRO A N 1
ATOM 744 C CA . PRO A 1 101 ? -1.318 -1.729 25.007 1.00 93.75 101 PRO A CA 1
ATOM 745 C C . PRO A 1 101 ? -0.842 -2.606 23.840 1.00 93.75 101 PRO A C 1
ATOM 747 O O . PRO A 1 101 ? 0.094 -2.228 23.137 1.00 93.75 101 PRO A O 1
ATOM 750 N N . ALA A 1 102 ? -1.495 -3.748 23.589 1.00 93.44 102 ALA A N 1
ATOM 751 C CA . ALA A 1 102 ? -1.163 -4.606 22.452 1.00 93.44 102 ALA A CA 1
ATOM 752 C C . ALA A 1 102 ? -1.506 -3.940 21.108 1.00 93.44 102 ALA A C 1
ATOM 754 O O . ALA A 1 102 ? -0.712 -4.001 20.169 1.00 93.44 102 ALA A O 1
ATOM 755 N N . PHE A 1 103 ? -2.659 -3.265 21.028 1.00 95.06 103 PHE A N 1
ATOM 756 C CA . PHE A 1 103 ? -3.069 -2.525 19.835 1.00 95.06 103 PHE A CA 1
ATOM 757 C C . PHE A 1 103 ? -2.203 -1.282 19.627 1.00 95.06 103 PHE A C 1
ATOM 759 O O . PHE A 1 103 ? -1.740 -1.051 18.515 1.00 95.06 103 PHE A O 1
ATOM 766 N N . THR A 1 104 ? -1.915 -0.520 20.688 1.00 95.00 104 THR A N 1
ATOM 767 C CA . THR A 1 104 ? -1.042 0.658 20.603 1.00 95.00 104 THR A CA 1
ATOM 768 C C . THR A 1 104 ? 0.351 0.276 20.104 1.00 95.00 104 THR A C 1
ATOM 770 O O . THR A 1 104 ? 0.830 0.874 19.149 1.00 95.00 104 THR A O 1
ATOM 773 N N . ALA A 1 105 ? 0.977 -0.769 20.657 1.00 95.81 105 ALA A N 1
ATOM 774 C CA . ALA A 1 105 ? 2.292 -1.224 20.195 1.00 95.81 105 ALA A CA 1
ATOM 775 C C . ALA A 1 105 ? 2.285 -1.665 18.720 1.00 95.81 105 ALA A C 1
ATOM 777 O O . ALA A 1 105 ? 3.254 -1.439 17.995 1.00 95.81 105 ALA A O 1
ATOM 778 N N . GLN A 1 106 ? 1.196 -2.285 18.259 1.00 95.38 106 GLN A N 1
ATOM 779 C CA . GLN A 1 106 ? 1.031 -2.632 16.850 1.00 95.38 106 GLN A CA 1
ATOM 780 C C . GLN A 1 106 ? 0.855 -1.380 15.979 1.00 95.38 106 GLN A C 1
ATOM 782 O O . GLN A 1 106 ? 1.489 -1.277 14.931 1.00 95.38 106 GLN A O 1
ATOM 787 N N . LEU A 1 107 ? 0.039 -0.421 16.415 1.00 96.12 107 LEU A N 1
ATOM 788 C CA . LEU A 1 107 ? -0.212 0.826 15.699 1.00 96.12 107 LEU A CA 1
ATOM 789 C C . LEU A 1 107 ? 1.061 1.671 15.545 1.00 96.12 107 LEU A C 1
ATOM 791 O O . LEU A 1 107 ? 1.296 2.207 14.464 1.00 96.12 107 LEU A O 1
ATOM 795 N N . GLU A 1 108 ? 1.895 1.748 16.585 1.00 96.62 108 GLU A N 1
ATOM 796 C CA . GLU A 1 108 ? 3.194 2.430 16.526 1.00 96.62 108 GLU A CA 1
ATOM 797 C C . GLU A 1 108 ? 4.102 1.801 15.463 1.00 96.62 108 GLU A C 1
ATOM 799 O O . GLU A 1 108 ? 4.590 2.506 14.582 1.00 96.62 108 GLU A O 1
ATOM 804 N N . LYS A 1 109 ? 4.223 0.466 15.443 1.00 97.00 109 LYS A N 1
ATOM 805 C CA . LYS A 1 109 ? 4.998 -0.242 14.407 1.00 97.00 109 LYS A CA 1
ATOM 806 C C . LYS A 1 109 ? 4.470 0.008 12.995 1.00 97.00 109 LYS A C 1
ATOM 808 O O . LYS A 1 109 ? 5.252 0.165 12.062 1.00 97.00 109 LYS A O 1
ATOM 813 N N . LEU A 1 110 ? 3.147 0.035 12.813 1.00 97.81 110 LEU A N 1
ATOM 814 C CA . LEU A 1 110 ? 2.545 0.350 11.514 1.00 97.81 110 LEU A CA 1
ATOM 815 C C . LEU A 1 110 ? 2.902 1.772 11.069 1.00 97.81 110 LEU A C 1
ATOM 817 O O . LEU A 1 110 ? 3.202 1.981 9.895 1.00 97.81 110 LEU A O 1
ATOM 821 N N . ARG A 1 111 ? 2.893 2.734 11.998 1.00 97.81 111 ARG A N 1
ATOM 822 C CA . ARG A 1 111 ? 3.265 4.121 11.711 1.00 97.81 111 ARG A CA 1
ATOM 823 C C . ARG A 1 111 ? 4.738 4.244 11.335 1.00 97.81 111 ARG A C 1
ATOM 825 O O . ARG A 1 111 ? 5.042 4.902 10.345 1.00 97.81 111 ARG A O 1
ATOM 832 N N . GLU A 1 112 ? 5.625 3.602 12.091 1.00 97.88 112 GLU A N 1
ATOM 833 C CA . GLU A 1 112 ? 7.064 3.567 11.802 1.00 97.88 112 GLU A CA 1
ATOM 834 C C . GLU A 1 112 ? 7.333 3.002 10.402 1.00 97.88 112 GLU A C 1
ATOM 836 O O . GLU A 1 112 ? 7.997 3.648 9.593 1.00 97.88 112 GLU A O 1
ATOM 841 N N . ASN A 1 113 ? 6.745 1.848 10.075 1.00 97.69 113 ASN A N 1
ATOM 842 C CA . ASN A 1 113 ? 6.919 1.216 8.766 1.00 97.69 113 ASN A CA 1
ATOM 843 C C . ASN A 1 113 ? 6.381 2.085 7.623 1.00 97.69 113 ASN A C 1
ATOM 845 O O . ASN A 1 113 ? 7.050 2.235 6.605 1.00 97.69 113 ASN A O 1
ATOM 849 N N . ALA A 1 114 ? 5.196 2.681 7.788 1.00 97.38 114 ALA A N 1
ATOM 850 C CA . ALA A 1 114 ? 4.619 3.566 6.778 1.00 97.38 114 ALA A CA 1
ATOM 851 C C . ALA A 1 114 ? 5.482 4.816 6.547 1.00 97.38 114 ALA A C 1
ATOM 853 O O . ALA A 1 114 ? 5.605 5.277 5.413 1.00 97.38 114 ALA A O 1
ATOM 854 N N . LEU A 1 115 ? 6.102 5.353 7.604 1.00 97.81 115 LEU A N 1
ATOM 855 C CA . LEU A 1 115 ? 7.014 6.489 7.498 1.00 97.81 115 LEU A CA 1
ATOM 856 C C . LEU A 1 115 ? 8.295 6.115 6.744 1.00 97.81 115 LEU A C 1
ATOM 858 O O . LEU A 1 115 ? 8.714 6.862 5.862 1.00 97.81 115 LEU A O 1
ATOM 862 N N . ILE A 1 116 ? 8.889 4.962 7.065 1.00 97.38 116 ILE A N 1
ATOM 863 C CA . ILE A 1 116 ? 10.085 4.452 6.382 1.00 97.38 116 ILE A CA 1
ATOM 864 C C . ILE A 1 116 ? 9.788 4.225 4.899 1.00 97.38 116 ILE A C 1
ATOM 866 O O . ILE A 1 116 ? 10.530 4.719 4.056 1.00 97.38 116 ILE A O 1
ATOM 870 N N . GLU A 1 117 ? 8.692 3.535 4.579 1.00 96.31 117 GLU A N 1
ATOM 871 C CA . GLU A 1 117 ? 8.301 3.249 3.196 1.00 96.31 117 GLU A CA 1
ATOM 872 C C . GLU A 1 117 ? 8.022 4.537 2.416 1.00 96.31 117 GLU A C 1
ATOM 874 O O . GLU A 1 117 ? 8.539 4.721 1.320 1.00 96.31 117 GLU A O 1
ATOM 879 N N . SER A 1 118 ? 7.273 5.476 3.002 1.00 96.00 118 SER A N 1
ATOM 880 C CA . SER A 1 118 ? 7.000 6.778 2.381 1.00 96.00 118 SER A CA 1
ATOM 881 C C . SER A 1 118 ? 8.289 7.557 2.098 1.00 96.00 118 SER A C 1
ATOM 883 O O . SER A 1 118 ? 8.465 8.116 1.013 1.00 96.00 118 SER A O 1
ATOM 885 N N . TYR A 1 119 ? 9.234 7.543 3.044 1.00 96.62 119 TYR A N 1
ATOM 886 C CA . TYR A 1 119 ? 10.536 8.172 2.857 1.00 96.62 119 TYR A CA 1
ATOM 887 C C . TYR A 1 119 ? 11.343 7.488 1.748 1.00 96.62 119 TYR A C 1
ATOM 889 O O . TYR A 1 119 ? 11.807 8.175 0.838 1.00 96.62 119 TYR A O 1
ATOM 897 N N . LEU A 1 120 ? 11.459 6.156 1.768 1.00 95.75 120 LEU A N 1
ATOM 898 C CA . LEU A 1 120 ? 12.152 5.384 0.731 1.00 95.75 120 LEU A CA 1
ATOM 899 C C . LEU A 1 120 ? 11.542 5.611 -0.650 1.00 95.75 120 LEU A C 1
ATOM 901 O O . LEU A 1 120 ? 12.284 5.848 -1.604 1.00 95.75 120 LEU A O 1
ATOM 905 N N . GLN A 1 121 ? 10.214 5.623 -0.749 1.00 94.12 121 GLN A N 1
ATOM 906 C CA . GLN A 1 121 ? 9.510 5.924 -1.986 1.00 94.12 121 GLN A CA 1
ATOM 907 C C . GLN A 1 121 ? 9.855 7.327 -2.476 1.00 94.12 121 GLN A C 1
ATOM 909 O O . GLN A 1 121 ? 10.087 7.492 -3.665 1.00 94.12 121 GLN A O 1
ATOM 914 N N . SER A 1 122 ? 9.929 8.324 -1.587 1.00 92.44 122 SER A N 1
ATOM 915 C CA . SER A 1 122 ? 10.250 9.709 -1.959 1.00 92.44 122 SER A CA 1
ATOM 916 C C . SER A 1 122 ? 11.683 9.883 -2.469 1.00 92.44 122 SER A C 1
ATOM 918 O O . SER A 1 122 ? 11.895 10.589 -3.452 1.00 92.44 122 SER A O 1
ATOM 920 N N . VAL A 1 123 ? 12.661 9.214 -1.849 1.00 93.19 123 VAL A N 1
ATOM 921 C CA . VAL A 1 123 ? 14.077 9.328 -2.242 1.00 93.19 123 VAL A CA 1
ATOM 922 C C . VAL A 1 123 ? 14.430 8.438 -3.432 1.00 93.19 123 VAL A C 1
ATOM 924 O O . VAL A 1 123 ? 15.421 8.696 -4.107 1.00 93.19 123 VAL A O 1
ATOM 927 N N . SER A 1 124 ? 13.629 7.403 -3.694 1.00 90.38 124 SER A N 1
ATOM 928 C CA . SER A 1 124 ? 13.841 6.458 -4.795 1.00 90.38 124 SER A CA 1
ATOM 929 C C . SER A 1 124 ? 13.082 6.839 -6.067 1.00 90.38 124 SER A C 1
ATOM 931 O O . SER A 1 124 ? 13.097 6.057 -7.015 1.00 90.38 124 SER A O 1
ATOM 933 N N . GLN A 1 125 ? 12.413 8.002 -6.116 1.00 87.81 125 GLN A N 1
ATOM 934 C CA . GLN A 1 125 ? 11.777 8.466 -7.351 1.00 87.81 125 GLN A CA 1
ATOM 935 C C . GLN A 1 125 ? 12.858 8.827 -8.371 1.00 87.81 125 GLN A C 1
ATOM 937 O O . GLN A 1 125 ? 13.605 9.786 -8.152 1.00 87.81 125 GLN A O 1
ATOM 942 N N . PRO A 1 126 ? 12.964 8.080 -9.483 1.00 87.25 126 PRO A N 1
ATOM 943 C CA . PRO A 1 126 ? 13.859 8.475 -10.548 1.00 87.25 126 PRO A CA 1
ATOM 944 C C . PRO A 1 126 ? 13.398 9.826 -11.121 1.00 87.25 126 PRO A C 1
ATOM 946 O O . PRO A 1 126 ? 12.202 10.138 -11.093 1.00 87.25 126 PRO A O 1
ATOM 949 N N . PRO A 1 127 ? 14.324 10.637 -11.656 1.00 85.19 127 PRO A N 1
ATOM 950 C CA . PRO A 1 127 ? 13.962 11.805 -12.448 1.00 85.19 127 PRO A CA 1
ATOM 951 C C . PRO A 1 127 ? 12.984 11.428 -13.566 1.00 85.19 127 PRO A C 1
ATOM 953 O O . PRO A 1 127 ? 13.044 10.315 -14.087 1.00 85.19 127 PRO A O 1
ATOM 956 N N . ALA A 1 128 ? 12.123 12.366 -13.971 1.00 83.00 128 ALA A N 1
ATOM 957 C CA . ALA A 1 128 ? 11.116 12.127 -15.011 1.00 83.00 128 ALA A CA 1
ATOM 958 C C . ALA A 1 128 ? 11.720 11.649 -16.347 1.00 83.00 128 ALA A C 1
ATOM 960 O O . ALA A 1 128 ? 11.064 10.927 -17.092 1.00 83.00 128 ALA A O 1
ATOM 961 N N . ASP A 1 129 ? 12.977 12.017 -16.607 1.00 84.81 129 ASP A N 1
ATOM 962 C CA . ASP A 1 129 ? 13.709 11.690 -17.832 1.00 84.81 129 ASP A CA 1
ATOM 963 C C . ASP A 1 129 ? 14.521 10.380 -17.732 1.00 84.81 129 ASP A C 1
ATOM 965 O O . ASP A 1 129 ? 15.294 10.066 -18.639 1.00 84.81 129 ASP A O 1
ATOM 969 N N . PHE A 1 130 ? 14.403 9.627 -16.628 1.00 85.62 130 PHE A N 1
ATOM 970 C CA . PHE A 1 130 ? 15.093 8.349 -16.445 1.00 85.62 130 PHE A CA 1
ATOM 971 C C . PHE A 1 130 ? 14.152 7.151 -16.663 1.00 85.62 130 PHE A C 1
ATOM 973 O O . PHE A 1 130 ? 13.068 7.104 -16.076 1.00 85.62 130 PHE A O 1
ATOM 980 N N . PRO A 1 131 ? 14.599 6.111 -17.389 1.00 88.25 131 PRO A N 1
ATOM 981 C CA . PRO A 1 131 ? 15.863 6.028 -18.129 1.00 88.25 131 PRO A CA 1
ATOM 982 C C . PRO A 1 131 ? 15.827 6.841 -19.432 1.00 88.25 131 PRO A C 1
ATOM 984 O O . PRO A 1 131 ? 14.771 6.996 -20.040 1.00 88.25 131 PRO A O 1
ATOM 987 N N . SER A 1 132 ? 16.989 7.326 -19.883 1.00 91.56 132 SER A N 1
ATOM 988 C CA . SER A 1 132 ? 17.082 8.018 -21.171 1.00 91.56 132 SER A CA 1
ATOM 989 C C . SER A 1 132 ? 16.966 7.031 -22.342 1.00 91.56 132 SER A C 1
ATOM 991 O O . SER A 1 132 ? 17.367 5.871 -22.230 1.00 91.56 132 SER A O 1
ATOM 993 N N . GLU A 1 133 ? 16.479 7.490 -23.499 1.00 90.75 133 GLU A N 1
ATOM 994 C CA . GLU A 1 133 ? 16.395 6.663 -24.719 1.00 90.75 133 GLU A CA 1
ATOM 995 C C . GLU A 1 133 ? 17.759 6.081 -25.131 1.00 90.75 133 GLU A C 1
ATOM 997 O O . GLU A 1 133 ? 17.851 4.941 -25.588 1.00 90.75 133 GLU A O 1
ATOM 1002 N N . ALA A 1 134 ? 18.843 6.837 -24.932 1.00 92.62 134 ALA A N 1
ATOM 1003 C CA . ALA A 1 134 ? 20.196 6.372 -25.226 1.00 92.62 134 ALA A CA 1
ATOM 1004 C C . ALA A 1 134 ? 20.614 5.208 -24.311 1.00 92.62 134 ALA A C 1
ATOM 1006 O O . ALA A 1 134 ? 21.177 4.221 -24.793 1.00 92.62 134 ALA A O 1
ATOM 1007 N N . ASP A 1 135 ? 20.295 5.293 -23.016 1.00 90.94 135 ASP A N 1
ATOM 1008 C CA . ASP A 1 135 ? 20.578 4.226 -22.052 1.00 90.94 135 ASP A CA 1
ATOM 1009 C C . ASP A 1 135 ? 19.746 2.976 -22.355 1.00 90.94 135 ASP A C 1
ATOM 1011 O O . ASP A 1 135 ? 20.269 1.860 -22.330 1.00 90.94 135 ASP A O 1
ATOM 1015 N N . LEU A 1 136 ? 18.469 3.152 -22.714 1.00 92.56 136 LEU A N 1
ATOM 1016 C CA . LEU A 1 136 ? 17.599 2.055 -23.142 1.00 92.56 136 LEU A CA 1
ATOM 1017 C C . LEU A 1 136 ? 18.164 1.333 -24.369 1.00 92.56 136 LEU A C 1
ATOM 1019 O O . LEU A 1 136 ? 18.260 0.103 -24.367 1.00 92.56 136 LEU A O 1
ATOM 1023 N N . HIS A 1 137 ? 18.590 2.079 -25.392 1.00 93.94 137 HIS A N 1
ATOM 1024 C CA . HIS A 1 137 ? 19.210 1.510 -26.588 1.00 93.94 137 HIS A CA 1
ATOM 1025 C C . HIS A 1 137 ? 20.510 0.760 -26.274 1.00 93.94 137 HIS A C 1
ATOM 1027 O O . HIS A 1 137 ? 20.705 -0.357 -26.759 1.00 93.94 137 HIS A O 1
ATOM 1033 N N . ALA A 1 138 ? 21.382 1.334 -25.444 1.00 94.69 138 ALA A N 1
ATOM 1034 C CA . ALA A 1 138 ? 22.640 0.702 -25.058 1.00 94.69 138 ALA A CA 1
ATOM 1035 C C . ALA A 1 138 ? 22.413 -0.612 -24.289 1.00 94.69 138 ALA A C 1
ATOM 1037 O O . ALA A 1 138 ? 23.039 -1.631 -24.594 1.00 94.69 138 ALA A O 1
ATOM 1038 N N . VAL A 1 139 ? 21.479 -0.614 -23.330 1.00 94.19 139 VAL A N 1
ATOM 1039 C CA . VAL A 1 139 ? 21.114 -1.813 -22.560 1.00 94.19 139 VAL A CA 1
ATOM 1040 C C . VAL A 1 139 ? 20.461 -2.865 -23.459 1.00 94.19 139 VAL A C 1
ATOM 1042 O O . VAL A 1 139 ? 20.766 -4.052 -23.317 1.00 94.19 139 VAL A O 1
ATOM 1045 N N . TYR A 1 140 ? 19.606 -2.461 -24.402 1.00 93.50 140 TYR A N 1
ATOM 1046 C CA . TYR A 1 140 ? 18.975 -3.373 -25.356 1.00 93.50 140 TYR A CA 1
ATOM 1047 C C . TYR A 1 140 ? 20.006 -4.083 -26.241 1.00 93.50 140 TYR A C 1
ATOM 1049 O O . TYR A 1 140 ? 20.005 -5.314 -26.303 1.00 93.50 140 TYR A O 1
ATOM 1057 N N . GLU A 1 141 ? 20.914 -3.341 -26.882 1.00 94.38 141 GLU A N 1
ATOM 1058 C CA . GLU A 1 141 ? 21.931 -3.935 -27.760 1.00 94.38 141 GLU A CA 1
ATOM 1059 C C . GLU A 1 141 ? 22.884 -4.855 -26.981 1.00 94.38 141 GLU A C 1
ATOM 1061 O O . GLU A 1 141 ? 23.198 -5.952 -27.446 1.00 94.38 141 GLU A O 1
ATOM 1066 N N . ALA A 1 142 ? 23.273 -4.475 -25.758 1.00 94.69 142 ALA A N 1
ATOM 1067 C CA . ALA A 1 142 ? 24.131 -5.297 -24.904 1.00 94.69 142 ALA A CA 1
ATOM 1068 C C . ALA A 1 142 ? 23.471 -6.619 -24.462 1.00 94.69 142 ALA A C 1
ATOM 1070 O O . ALA A 1 142 ? 24.158 -7.626 -24.293 1.00 94.69 142 ALA A O 1
ATOM 1071 N N . ASN A 1 143 ? 22.144 -6.638 -24.291 1.00 94.12 143 ASN A N 1
ATOM 1072 C CA . ASN A 1 143 ? 21.399 -7.803 -23.796 1.00 94.12 143 ASN A CA 1
ATOM 1073 C C . ASN A 1 143 ? 20.600 -8.530 -24.885 1.00 94.12 143 ASN A C 1
ATOM 1075 O O . ASN A 1 143 ? 19.848 -9.461 -24.588 1.00 94.12 143 ASN A O 1
ATOM 1079 N N . ARG A 1 144 ? 20.775 -8.161 -26.158 1.00 91.50 144 ARG A N 1
ATOM 1080 C CA . ARG A 1 144 ? 19.978 -8.670 -27.282 1.00 91.50 144 ARG A CA 1
ATOM 1081 C C . ARG A 1 144 ? 19.951 -10.196 -27.381 1.00 91.50 144 ARG A C 1
ATOM 1083 O O . ARG A 1 144 ? 18.918 -10.767 -27.709 1.00 91.50 144 ARG A O 1
ATOM 1090 N N . ALA A 1 145 ? 21.063 -10.860 -27.067 1.00 89.50 145 ALA A N 1
ATOM 1091 C CA . ALA A 1 145 ? 21.155 -12.321 -27.077 1.00 89.50 145 ALA A CA 1
ATOM 1092 C C . ALA A 1 145 ? 20.328 -12.997 -25.964 1.00 89.50 145 ALA A C 1
ATOM 1094 O O . ALA A 1 145 ? 19.887 -14.131 -26.138 1.00 89.50 145 ALA A O 1
ATOM 1095 N N . ALA A 1 146 ? 20.107 -12.310 -24.838 1.00 87.69 146 ALA A N 1
ATOM 1096 C CA . ALA A 1 146 ? 19.314 -12.797 -23.709 1.00 87.69 146 ALA A CA 1
ATOM 1097 C C . ALA A 1 146 ? 17.824 -12.429 -23.828 1.00 87.69 146 ALA A C 1
ATOM 1099 O O . ALA A 1 146 ? 16.968 -13.141 -23.309 1.00 87.69 146 ALA A O 1
ATOM 1100 N N . LEU A 1 147 ? 17.499 -11.352 -24.548 1.00 89.62 147 LEU A N 1
ATOM 1101 C CA . LEU A 1 147 ? 16.132 -10.876 -24.794 1.00 89.62 147 LEU A CA 1
ATOM 1102 C C . LEU A 1 147 ? 15.449 -11.599 -25.973 1.00 89.62 147 LEU A C 1
ATOM 1104 O O . LEU A 1 147 ? 14.697 -10.998 -26.739 1.00 89.62 147 LEU A O 1
ATOM 1108 N N . VA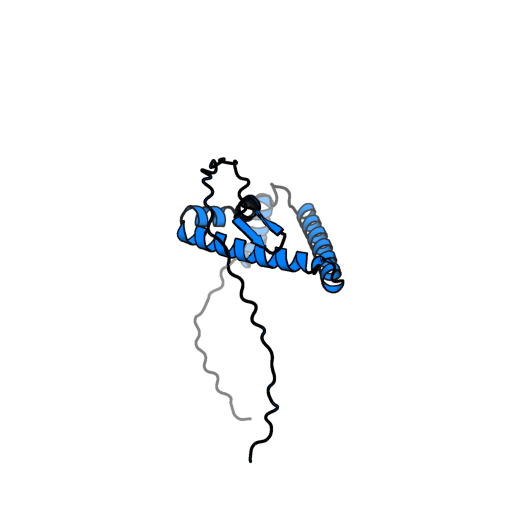L A 1 148 ? 15.707 -12.898 -26.135 1.00 90.25 148 VAL A N 1
ATOM 1109 C CA . VAL A 1 148 ? 15.070 -13.741 -27.156 1.00 90.25 148 VAL A CA 1
ATOM 1110 C C . VAL A 1 148 ? 14.058 -14.653 -26.476 1.00 90.25 148 VAL A C 1
ATOM 1112 O O . VAL A 1 148 ? 14.379 -15.313 -25.492 1.00 90.25 148 VAL A O 1
ATOM 1115 N N . ALA A 1 149 ? 12.837 -14.729 -27.013 1.00 86.88 149 ALA A N 1
ATOM 1116 C CA . ALA A 1 149 ? 11.852 -15.697 -26.542 1.00 86.88 149 ALA A CA 1
ATOM 1117 C C . ALA A 1 149 ? 12.374 -17.127 -26.805 1.00 86.88 149 ALA A C 1
ATOM 1119 O O . ALA A 1 149 ? 12.532 -17.509 -27.972 1.00 86.88 149 ALA A O 1
ATOM 1120 N N . PRO A 1 150 ? 12.665 -17.931 -25.764 1.00 86.50 150 PRO A N 1
ATOM 1121 C CA . PRO A 1 150 ? 13.177 -19.277 -25.965 1.00 86.50 150 PRO A CA 1
ATOM 1122 C C . PRO A 1 150 ? 12.099 -20.158 -26.600 1.00 86.50 150 PRO A C 1
ATOM 1124 O O . PRO A 1 150 ? 10.898 -19.956 -26.400 1.00 86.50 150 PRO A O 1
ATOM 1127 N N . ARG A 1 151 ? 12.519 -21.176 -27.358 1.00 89.94 151 ARG A N 1
ATOM 1128 C CA . ARG A 1 151 ? 11.583 -22.142 -27.947 1.00 89.94 151 ARG A CA 1
ATOM 1129 C C . ARG A 1 151 ? 10.868 -22.891 -26.822 1.00 89.94 151 ARG A C 1
ATOM 1131 O O . ARG A 1 151 ? 11.509 -23.550 -26.008 1.00 89.94 151 ARG A O 1
ATOM 1138 N N . GLN A 1 152 ? 9.545 -22.791 -26.792 1.00 92.69 152 GLN A N 1
ATOM 1139 C CA . GLN A 1 152 ? 8.701 -23.517 -25.848 1.00 92.69 152 GLN A CA 1
ATOM 1140 C C . GLN A 1 152 ? 8.253 -24.839 -26.476 1.00 92.69 152 GLN A C 1
ATOM 1142 O O . GLN A 1 152 ? 7.853 -24.875 -27.640 1.00 92.69 152 GLN A O 1
ATOM 1147 N N . PHE A 1 153 ? 8.297 -25.924 -25.705 1.00 93.56 153 PHE A N 1
ATOM 1148 C CA . PHE A 1 153 ? 7.845 -27.246 -26.137 1.00 93.56 153 PHE A CA 1
ATOM 1149 C C . PHE A 1 153 ? 6.736 -27.736 -25.213 1.00 93.56 153 PHE A C 1
ATOM 1151 O O . PHE A 1 153 ? 6.812 -27.577 -23.996 1.00 93.56 153 PHE A O 1
ATOM 1158 N N . ARG A 1 154 ? 5.711 -28.368 -25.786 1.00 92.25 154 ARG A N 1
ATOM 1159 C CA . ARG A 1 154 ? 4.703 -29.097 -25.016 1.00 92.25 154 ARG A CA 1
ATOM 1160 C C . ARG A 1 154 ? 5.135 -30.556 -24.939 1.00 92.25 154 ARG A C 1
ATOM 1162 O O . ARG A 1 154 ? 5.125 -31.246 -25.953 1.00 92.25 154 ARG A O 1
ATOM 1169 N N . VAL A 1 155 ? 5.530 -31.000 -23.751 1.00 94.19 155 VAL A N 1
ATOM 1170 C CA . VAL A 1 155 ? 6.062 -32.348 -23.515 1.00 94.19 155 VAL A CA 1
ATOM 1171 C C . VAL A 1 155 ? 5.121 -33.111 -22.589 1.00 94.19 155 VAL A C 1
ATOM 1173 O O . VAL A 1 155 ? 4.601 -32.550 -21.628 1.00 94.19 155 VAL A O 1
ATOM 1176 N N . ALA A 1 156 ? 4.921 -34.395 -22.876 1.00 91.94 156 ALA A N 1
ATOM 1177 C CA . ALA A 1 156 ? 4.347 -35.358 -21.947 1.00 91.94 156 ALA A CA 1
ATOM 1178 C C . ALA A 1 156 ? 5.415 -36.420 -21.663 1.00 91.94 156 ALA A C 1
ATOM 1180 O O . ALA A 1 156 ? 5.979 -36.988 -22.598 1.00 91.94 156 ALA A O 1
ATOM 1181 N N . GLN A 1 157 ? 5.716 -36.659 -20.387 1.00 93.38 157 GLN A N 1
ATOM 1182 C CA . GLN A 1 157 ? 6.730 -37.618 -19.956 1.00 93.38 157 GLN A CA 1
ATOM 1183 C C . GLN A 1 157 ? 6.110 -38.607 -18.972 1.00 93.38 157 GLN A C 1
ATOM 1185 O O . GLN A 1 157 ? 5.423 -38.210 -18.034 1.00 93.38 157 GLN A O 1
ATOM 1190 N N . ILE A 1 158 ? 6.392 -39.892 -19.176 1.00 90.56 158 ILE A N 1
ATOM 1191 C CA . ILE A 1 158 ? 6.119 -40.950 -18.205 1.00 90.56 158 ILE A CA 1
ATOM 1192 C C . ILE A 1 158 ? 7.474 -41.470 -17.738 1.00 90.56 158 ILE A C 1
ATOM 1194 O O . ILE A 1 158 ? 8.309 -41.853 -18.556 1.00 90.56 158 ILE A O 1
ATOM 1198 N N . PHE A 1 159 ? 7.703 -41.446 -16.429 1.00 93.56 159 PHE A N 1
ATOM 1199 C CA . PHE A 1 159 ? 8.903 -42.000 -15.813 1.00 93.56 159 PHE A CA 1
ATOM 1200 C C . PHE A 1 159 ? 8.613 -43.406 -15.280 1.00 93.56 159 PHE A C 1
ATOM 1202 O O . PHE A 1 159 ? 7.597 -43.616 -14.618 1.00 93.56 159 PHE A O 1
ATOM 1209 N N . VAL A 1 160 ? 9.514 -44.353 -15.545 1.00 92.25 160 VAL A N 1
ATOM 1210 C CA . VAL A 1 160 ? 9.448 -45.729 -15.035 1.00 92.25 160 VAL A CA 1
ATOM 1211 C C . VAL A 1 160 ? 10.770 -46.036 -14.336 1.00 92.25 160 VAL A C 1
ATOM 1213 O O . VAL A 1 160 ? 11.828 -45.937 -14.953 1.00 92.25 160 VAL A O 1
ATOM 1216 N N . ALA A 1 161 ? 10.716 -46.382 -13.049 1.00 89.06 161 ALA A N 1
ATOM 1217 C CA . ALA A 1 161 ? 11.902 -46.738 -12.272 1.00 89.06 161 ALA A CA 1
ATOM 1218 C C . ALA A 1 161 ? 12.393 -48.155 -12.624 1.00 89.06 161 ALA A C 1
ATOM 1220 O O . ALA A 1 161 ? 11.579 -49.069 -12.769 1.00 89.06 161 ALA A O 1
ATOM 1221 N N . ALA A 1 162 ? 13.712 -48.345 -12.728 1.00 83.31 162 ALA A N 1
ATOM 1222 C CA . ALA A 1 162 ? 14.329 -49.663 -12.892 1.00 83.31 162 ALA A CA 1
ATOM 1223 C C . ALA A 1 162 ? 14.631 -50.308 -11.520 1.00 83.31 162 ALA A C 1
ATOM 1225 O O . ALA A 1 162 ? 14.918 -49.575 -10.569 1.00 83.31 162 ALA A O 1
ATOM 1226 N N . PRO A 1 163 ? 14.564 -51.649 -11.395 1.00 83.00 163 PRO A N 1
ATOM 1227 C CA . PRO A 1 163 ? 14.966 -52.341 -10.174 1.00 83.00 163 PRO A CA 1
ATOM 1228 C C . PRO A 1 163 ? 16.478 -52.206 -9.937 1.00 83.00 163 PRO A C 1
ATOM 1230 O O . PRO A 1 163 ? 17.248 -52.113 -10.894 1.00 83.00 163 PRO A O 1
ATOM 1233 N N . ALA A 1 164 ? 16.856 -52.162 -8.657 1.00 70.81 164 ALA A N 1
ATOM 1234 C CA . ALA A 1 164 ? 18.237 -52.050 -8.185 1.00 70.81 164 ALA A CA 1
ATOM 1235 C C . ALA A 1 164 ? 19.071 -53.307 -8.465 1.00 70.81 164 ALA A C 1
ATOM 1237 O O . ALA A 1 164 ? 18.487 -54.416 -8.442 1.00 70.81 164 ALA A O 1
#

Sequence (164 aa):
MKTLFQFCRHAATPRHACALVAAALLSTGVLAADGGSGIIARVSDTDVRIDDIRSSLE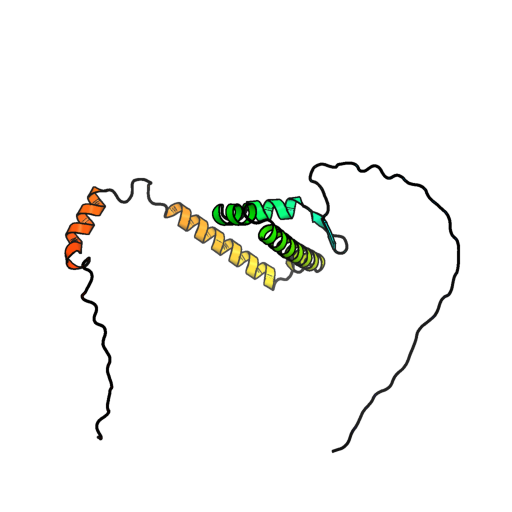SLDPREQAALAANPALLSQAVRSLLARRVVLAEAVAQKWDKNPAFTAQLEKLRENALIESYLQSVSQPPADFPSEADLHAVYEANRAALVAPRQFRVAQIFVAAPA